Protein AF-A0A2S4N7C7-F1 (afdb_monomer)

pLDDT: mean 84.97, std 13.77, range [44.22, 97.88]

Radius of gyration: 24.91 Å; Cα contacts (8 Å, |Δi|>4): 56; chains: 1; bounding box: 76×24×66 Å

InterPro domains:
  IPR012899 LTXXQ motif family protein [PF07813] (43-135)

Sequence (150 aa):
MEANKFYKIVLIVLVVINATTLYYVFLGSNNQDPKHKLADYFEHELMLNNHQKEQLENLIYIHRTEQEQLRIENRKAHDDYFSLLKANQTDSILIANKLNKILEIKRKEELSTFNHFKQIRAICNASQKQKFDTIILEATKMLAPKPPRR

Organism: NCBI:txid1121886

Solvent-accessible surface area (backbone atoms only — not comparable to full-atom values): 8593 Å² total; per-residue (Å²): 128,63,66,69,59,55,53,51,51,54,51,52,52,54,49,50,53,53,49,51,51,50,48,50,54,65,68,61,59,72,67,70,50,73,71,48,62,59,52,52,49,49,40,67,74,51,64,57,51,74,69,48,45,57,52,49,54,52,51,51,52,53,49,51,54,53,50,52,54,49,51,55,51,42,52,51,35,49,54,58,44,60,50,47,76,77,44,99,74,71,57,70,67,59,52,51,53,37,51,49,53,41,52,53,48,52,52,48,54,54,50,50,54,54,49,48,52,53,52,58,52,65,70,42,53,79,71,37,39,60,54,44,72,70,44,47,75,59,54,55,60,71,70,49,81,74,77,79,85,125

Nearest PDB structures (foldseek):
  2y3b-assembly1_A-2  TM=7.303E-01  e=3.028E-02  Cupriavidus metallidurans CH34
  3zg1-assembly1_D  TM=7.631E-01  e=3.555E-02  Cupriavidus metallidurans CH34
  2y3d-assembly1_A  TM=7.798E-01  e=3.751E-02  Cupriavidus metallidurans CH34
  2y39-assembly1_A  TM=7.643E-01  e=4.901E-02  Cupriavidus metallidurans CH34
  4wwf-assembly1_A-3  TM=7.443E-01  e=6.758E-02  Cupriavidus metallidurans CH34

Foldseek 3Di:
DPVVVVVVVVVVVVVVVVVVVVVCVVVVPPCPPLLCPLLVVLCVQLVDDPVLSVQLSVLSVVLVVVVVVLVVQLVVLVVVLCVQVVDPDHDPVNNVVSVVSNVVSVVVNVVSVVVSLVSNLVSHDPVSNVSSVVCVVVSVVSPPPDDPDD

Secondary structure (DSSP, 8-state):
--HHHHHHHHHHHHHHHHHHHHHHHHHS-----HHHHHHHHHHHHHT--HHHHHHHHHHHHHHHHHHHHHHHHHHHHHHHHHHGGGSSS--HHHHHHHHHHHHHHHHHHHHHHHHHHHHHHHHS-HHHHHHHHHHHHHHHHHHSPPPP--

Mean predicted aligned error: 11.68 Å

Structure (mmCIF, N/CA/C/O backbone):
data_AF-A0A2S4N7C7-F1
#
_entry.id   AF-A0A2S4N7C7-F1
#
loop_
_atom_site.group_PDB
_atom_site.id
_atom_site.type_symbol
_atom_site.label_atom_id
_atom_site.label_alt_id
_atom_site.label_comp_id
_atom_site.label_asym_id
_atom_site.label_entity_id
_atom_site.label_seq_id
_atom_site.pdbx_PDB_ins_code
_atom_site.Cartn_x
_atom_site.Cartn_y
_atom_site.Cartn_z
_atom_site.occupancy
_atom_site.B_iso_or_equiv
_atom_site.auth_seq_id
_atom_site.auth_comp_id
_atom_site.auth_asym_id
_atom_site.auth_atom_id
_atom_site.pdbx_PDB_model_num
ATOM 1 N N . MET A 1 1 ? -53.140 -2.638 -40.242 1.00 55.09 1 MET A N 1
ATOM 2 C CA . MET A 1 1 ? -52.754 -1.574 -39.288 1.00 55.09 1 MET A CA 1
ATOM 3 C C . MET A 1 1 ? -51.847 -0.617 -40.025 1.00 55.09 1 MET A C 1
ATOM 5 O O . MET A 1 1 ? -50.912 -1.083 -40.657 1.00 55.09 1 MET A O 1
ATOM 9 N N . GLU A 1 2 ? -52.150 0.678 -40.021 1.00 64.81 2 GLU A N 1
ATOM 10 C CA . GLU A 1 2 ? -51.360 1.652 -40.780 1.00 64.81 2 GLU A CA 1
ATOM 11 C C . GLU A 1 2 ? -49.911 1.673 -40.294 1.00 64.81 2 GLU A C 1
ATOM 13 O O . GLU A 1 2 ? -49.676 1.713 -39.084 1.00 64.81 2 GLU A O 1
ATOM 18 N N . ALA A 1 3 ? -48.953 1.629 -41.223 1.00 67.31 3 ALA A N 1
ATOM 19 C CA . ALA A 1 3 ? -47.522 1.526 -40.931 1.00 67.31 3 ALA A CA 1
ATOM 20 C C . ALA A 1 3 ? -47.056 2.574 -39.901 1.00 67.31 3 ALA A C 1
ATOM 22 O O . ALA A 1 3 ? -46.266 2.272 -39.010 1.00 67.31 3 ALA A O 1
ATOM 23 N N . ASN A 1 4 ? -47.654 3.768 -39.923 1.00 74.81 4 ASN A N 1
ATOM 24 C CA . ASN A 1 4 ? -47.396 4.844 -38.964 1.00 74.81 4 ASN A CA 1
ATOM 25 C C . ASN A 1 4 ? -47.730 4.470 -37.510 1.00 74.81 4 ASN A C 1
ATOM 27 O O . ASN A 1 4 ? -47.027 4.881 -36.589 1.00 74.81 4 ASN A O 1
ATOM 31 N N . LYS A 1 5 ? -48.773 3.661 -37.279 1.00 77.56 5 LYS A N 1
ATOM 32 C CA . LYS A 1 5 ? -49.115 3.158 -35.938 1.00 77.56 5 LYS A CA 1
ATOM 33 C C . LYS A 1 5 ? -48.110 2.103 -35.475 1.00 77.56 5 LYS A C 1
ATOM 35 O O . LYS A 1 5 ? -47.745 2.104 -34.306 1.00 77.56 5 LYS A O 1
ATOM 40 N N . PHE A 1 6 ? -47.618 1.261 -36.385 1.00 83.00 6 PHE A N 1
ATOM 41 C CA . PHE A 1 6 ? -46.598 0.256 -36.079 1.00 83.00 6 PHE A CA 1
ATOM 42 C C . PHE A 1 6 ? -45.254 0.902 -35.713 1.00 83.00 6 PHE A C 1
ATOM 44 O O . PHE A 1 6 ? -44.721 0.627 -34.640 1.00 83.00 6 PHE A O 1
ATOM 51 N N . TYR A 1 7 ? -44.752 1.838 -36.528 1.00 86.81 7 TYR A N 1
ATOM 52 C CA . TYR A 1 7 ? -43.499 2.546 -36.234 1.00 86.81 7 TYR A CA 1
ATOM 53 C C . TYR A 1 7 ? -43.573 3.358 -34.940 1.00 86.81 7 TYR A C 1
ATOM 55 O O . TYR A 1 7 ? -42.613 3.377 -34.174 1.00 86.81 7 TYR A O 1
ATOM 63 N N . LYS A 1 8 ? -44.728 3.969 -34.642 1.00 88.06 8 LYS A N 1
ATOM 64 C CA . LYS A 1 8 ? -44.938 4.685 -33.378 1.00 88.06 8 LYS A CA 1
ATOM 65 C C . LYS A 1 8 ? -44.845 3.751 -32.167 1.00 88.06 8 LYS A C 1
ATOM 67 O O . LYS A 1 8 ? -44.224 4.120 -31.176 1.00 88.06 8 LYS A O 1
ATOM 72 N N . ILE A 1 9 ? -45.419 2.547 -32.249 1.00 90.31 9 ILE A N 1
ATOM 73 C CA . ILE A 1 9 ? -45.338 1.539 -31.178 1.00 90.31 9 ILE A CA 1
ATOM 74 C C . ILE A 1 9 ? -43.892 1.074 -30.988 1.00 90.31 9 ILE A C 1
ATOM 76 O O . ILE A 1 9 ? -43.399 1.075 -29.863 1.00 90.31 9 ILE A O 1
ATOM 80 N N . VAL A 1 10 ? -43.194 0.743 -32.077 1.00 90.69 10 VAL A N 1
ATOM 81 C CA . VAL A 1 10 ? -41.786 0.315 -32.030 1.00 90.69 10 VAL A CA 1
ATOM 82 C C . VAL A 1 10 ? -40.896 1.402 -31.421 1.00 90.69 10 VAL A C 1
ATOM 84 O O . VAL A 1 10 ? -40.058 1.103 -30.574 1.00 90.69 10 VAL A O 1
ATOM 87 N N . LEU A 1 11 ? -41.114 2.669 -31.786 1.00 90.94 11 LEU A N 1
ATOM 88 C CA . LEU A 1 11 ? -40.357 3.802 -31.254 1.00 90.94 11 LEU A CA 1
ATOM 89 C C . LEU A 1 11 ? -40.589 3.987 -29.748 1.00 90.94 11 LEU A C 1
ATOM 91 O O . LEU A 1 11 ? -39.629 4.171 -29.004 1.00 90.94 11 LEU A O 1
ATOM 95 N N . ILE A 1 12 ? -41.837 3.877 -29.280 1.00 93.06 12 ILE A N 1
ATOM 96 C CA . ILE A 1 12 ? -42.160 3.960 -27.846 1.00 93.06 12 ILE A CA 1
ATOM 97 C C . ILE A 1 12 ? -41.494 2.816 -27.073 1.00 93.06 12 ILE A C 1
ATOM 99 O O . ILE A 1 12 ? -40.873 3.062 -26.041 1.00 93.06 12 ILE A O 1
ATOM 103 N N . VAL A 1 13 ? -41.565 1.582 -27.581 1.00 93.75 13 VAL A N 1
ATOM 104 C CA . VAL A 1 13 ? -40.929 0.417 -26.943 1.00 93.75 13 VAL A CA 1
ATOM 105 C C . VAL A 1 13 ? -39.413 0.598 -26.855 1.00 93.75 13 VAL A C 1
ATOM 107 O O . VAL A 1 13 ? -38.828 0.355 -25.801 1.00 93.75 13 VAL A O 1
ATOM 110 N N . LEU A 1 14 ? -38.778 1.090 -27.921 1.00 91.50 14 LEU A N 1
ATOM 111 C CA . LEU A 1 14 ? -37.339 1.345 -27.943 1.00 91.50 14 LEU A CA 1
ATOM 112 C C . LEU A 1 14 ? -36.927 2.404 -26.908 1.00 91.50 14 LEU A C 1
ATOM 114 O O . LEU A 1 14 ? -35.918 2.238 -26.223 1.00 91.50 14 LEU A O 1
ATOM 118 N N . VAL A 1 15 ? -37.713 3.474 -26.759 1.00 94.12 15 VAL A N 1
ATOM 119 C CA . VAL A 1 15 ? -37.467 4.513 -25.747 1.00 94.12 15 VAL A CA 1
ATOM 120 C C . VAL A 1 15 ? -37.625 3.950 -24.337 1.00 94.12 15 VAL A C 1
ATOM 122 O O . VAL A 1 15 ? -36.769 4.200 -23.494 1.00 94.12 15 VAL A O 1
ATOM 125 N N . VAL A 1 16 ? -38.664 3.153 -24.077 1.00 94.75 16 VAL A N 1
ATOM 126 C CA . VAL A 1 16 ? -38.895 2.547 -22.755 1.00 94.75 16 VAL A CA 1
ATOM 127 C C . VAL A 1 16 ? -37.764 1.588 -22.382 1.00 94.75 16 VAL A C 1
ATOM 129 O O . VAL A 1 16 ? -37.245 1.667 -21.271 1.00 94.75 16 VAL A O 1
ATOM 132 N N . ILE A 1 17 ? -37.318 0.732 -23.306 1.00 92.94 17 ILE A N 1
ATOM 133 C CA . ILE A 1 17 ? -36.196 -0.184 -23.053 1.00 92.94 17 ILE A CA 1
ATOM 134 C C . ILE A 1 17 ? -34.928 0.608 -22.716 1.00 92.94 17 ILE A C 1
A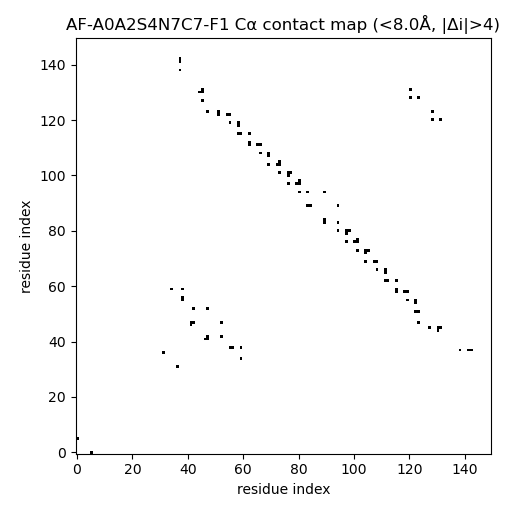TOM 136 O O . ILE A 1 17 ? -34.306 0.340 -21.694 1.00 92.94 17 ILE A O 1
ATOM 140 N N . ASN A 1 18 ? -34.581 1.633 -23.497 1.00 89.38 18 ASN A N 1
ATOM 141 C CA . ASN A 1 18 ? -33.395 2.447 -23.216 1.00 89.38 18 ASN A CA 1
ATOM 142 C C . ASN A 1 18 ? -33.519 3.276 -21.924 1.00 89.38 18 ASN A C 1
ATOM 144 O O . ASN A 1 18 ? -32.544 3.449 -21.198 1.00 89.38 18 ASN A O 1
ATOM 148 N N . ALA A 1 19 ? -34.714 3.769 -21.595 1.00 91.06 19 ALA A N 1
ATOM 149 C CA . ALA A 1 19 ? -34.954 4.486 -20.346 1.00 91.06 19 ALA A CA 1
ATOM 150 C C . ALA A 1 19 ? -34.836 3.557 -19.131 1.00 91.06 19 ALA A C 1
ATOM 152 O O . ALA A 1 19 ? -34.239 3.936 -18.127 1.00 91.06 19 ALA A O 1
ATOM 153 N N . THR A 1 20 ? -35.355 2.330 -19.223 1.00 86.06 20 THR A N 1
ATOM 154 C CA . THR A 1 20 ? -35.233 1.332 -18.149 1.00 86.06 20 THR A CA 1
ATOM 155 C C . THR A 1 20 ? -33.797 0.848 -17.978 1.00 86.06 20 THR A C 1
ATOM 157 O O . THR A 1 20 ? -33.346 0.730 -16.842 1.00 86.06 20 THR A O 1
ATOM 160 N N . THR A 1 21 ? -33.035 0.636 -19.056 1.00 80.31 21 THR A N 1
ATOM 161 C CA . THR A 1 21 ? -31.612 0.280 -18.944 1.00 80.31 21 THR A CA 1
ATOM 162 C C . THR A 1 21 ? -30.800 1.415 -18.332 1.00 80.31 21 THR A C 1
ATOM 164 O O . THR A 1 21 ? -30.020 1.161 -17.419 1.00 80.31 21 THR A O 1
ATOM 167 N N . LEU A 1 22 ? -31.022 2.667 -18.746 1.00 81.69 22 LEU A N 1
ATOM 168 C CA . LEU A 1 22 ? -30.394 3.831 -18.115 1.00 81.69 22 LEU A CA 1
ATOM 169 C C . LEU A 1 22 ? -30.794 3.959 -16.644 1.00 81.69 22 LEU A C 1
ATOM 171 O O . LEU A 1 22 ? -29.926 4.166 -15.803 1.00 81.69 22 LEU A O 1
ATOM 175 N N . TYR A 1 23 ? -32.072 3.767 -16.315 1.00 85.12 23 TYR A N 1
ATOM 176 C CA . TYR A 1 23 ? -32.554 3.769 -14.936 1.00 85.12 23 TYR A CA 1
ATOM 177 C C . TYR A 1 23 ? -31.853 2.694 -14.096 1.00 85.12 23 TYR A C 1
ATOM 179 O O . TYR A 1 23 ? -31.325 3.010 -13.037 1.00 85.12 23 TYR A O 1
ATOM 187 N N . TYR A 1 24 ? -31.751 1.454 -14.584 1.00 79.62 24 TYR A N 1
ATOM 188 C CA . TYR A 1 24 ? -31.040 0.379 -13.885 1.00 79.62 24 TYR A CA 1
ATOM 189 C C . TYR A 1 24 ? -29.529 0.620 -13.777 1.00 79.62 24 TYR A C 1
ATOM 191 O O . TYR A 1 24 ? -28.940 0.261 -12.762 1.00 79.62 24 TYR A O 1
ATOM 199 N N . VAL A 1 25 ? -28.890 1.243 -14.771 1.00 73.44 25 VAL A N 1
ATOM 200 C CA . VAL A 1 25 ? -27.460 1.597 -14.713 1.00 73.44 25 VAL A CA 1
ATOM 201 C C . VAL A 1 25 ? -27.207 2.737 -13.719 1.00 73.44 25 VAL A C 1
ATOM 203 O O . VAL A 1 25 ? -26.244 2.668 -12.957 1.00 73.44 25 VAL A O 1
ATOM 206 N N . PHE A 1 26 ? -28.079 3.749 -13.671 1.00 71.69 26 PHE A N 1
ATOM 207 C CA . PHE A 1 26 ? -27.962 4.872 -12.735 1.00 71.69 26 PHE A CA 1
ATOM 208 C C . PHE A 1 26 ? -28.356 4.500 -11.297 1.00 71.69 26 PHE A C 1
ATOM 210 O O . PHE A 1 26 ? -27.703 4.948 -10.361 1.00 71.69 26 PHE A O 1
ATOM 217 N N . LEU A 1 27 ? -29.373 3.655 -11.092 1.00 69.38 27 LEU A N 1
ATOM 218 C CA . LEU A 1 27 ? -29.773 3.181 -9.757 1.00 69.38 27 LEU A CA 1
ATOM 219 C C . LEU A 1 27 ? -28.880 2.032 -9.257 1.00 69.38 27 LEU A C 1
ATOM 221 O O . LEU A 1 27 ? -28.646 1.886 -8.060 1.00 69.38 27 LEU A O 1
ATOM 225 N N . GLY A 1 28 ? -28.359 1.220 -10.180 1.00 45.91 28 GLY A N 1
ATOM 226 C CA . GLY A 1 28 ? -27.414 0.134 -9.923 1.00 45.91 28 GLY A CA 1
ATOM 227 C C . GLY A 1 28 ? -25.983 0.606 -9.680 1.00 45.91 28 GLY A C 1
ATOM 228 O O . GLY A 1 28 ? -25.144 -0.203 -9.281 1.00 45.91 28 GLY A O 1
ATOM 229 N N . SER A 1 29 ? -25.692 1.906 -9.824 1.00 46.12 29 SER A N 1
ATOM 230 C CA . SER A 1 29 ? -24.436 2.493 -9.355 1.00 46.12 29 SER A CA 1
ATOM 231 C C . SER A 1 29 ? -24.434 2.673 -7.832 1.00 46.12 29 SER A C 1
ATOM 233 O O . SER A 1 29 ? -23.955 3.679 -7.313 1.00 46.12 29 SER A O 1
ATOM 235 N N . ASN A 1 30 ? -24.844 1.647 -7.082 1.00 45.53 30 ASN A N 1
ATOM 236 C CA . ASN A 1 30 ? -24.267 1.419 -5.763 1.00 45.53 30 ASN A CA 1
ATOM 237 C C . ASN A 1 30 ? -22.841 0.879 -5.967 1.00 45.53 30 ASN A C 1
ATOM 239 O O . ASN A 1 30 ? -22.480 -0.226 -5.555 1.00 45.53 30 ASN A O 1
ATOM 243 N N . ASN A 1 31 ? -22.022 1.670 -6.666 1.00 44.22 31 ASN A N 1
ATOM 244 C CA . ASN A 1 31 ? -20.583 1.611 -6.566 1.00 44.22 31 ASN A CA 1
ATOM 245 C C . ASN A 1 31 ? -20.291 2.055 -5.138 1.00 44.22 31 ASN A C 1
ATOM 247 O O . ASN A 1 31 ? -19.948 3.210 -4.903 1.00 44.22 31 ASN A O 1
ATOM 251 N N . GLN A 1 32 ? -20.471 1.149 -4.175 1.00 44.69 32 GLN A N 1
ATOM 252 C CA . GLN A 1 32 ? -19.761 1.250 -2.916 1.00 44.69 32 GLN A CA 1
ATOM 253 C C . GLN A 1 32 ? -18.292 1.296 -3.315 1.00 44.69 32 GLN A C 1
ATOM 255 O O . GLN A 1 32 ? -17.685 0.269 -3.644 1.00 44.69 32 GLN A O 1
ATOM 260 N N . ASP A 1 33 ? -17.779 2.522 -3.409 1.00 53.53 33 ASP A N 1
ATOM 261 C CA . ASP A 1 33 ? -16.378 2.841 -3.594 1.00 53.53 33 ASP A CA 1
ATOM 262 C C . ASP A 1 33 ? -15.634 1.894 -2.637 1.00 53.53 33 ASP A C 1
ATOM 264 O O . ASP A 1 33 ? -16.059 1.755 -1.485 1.00 53.53 33 ASP A O 1
ATOM 268 N N . PRO A 1 34 ? -14.578 1.182 -3.063 1.00 53.16 34 PRO A N 1
ATOM 269 C CA . PRO A 1 34 ? -13.815 0.316 -2.164 1.00 53.16 34 PRO A CA 1
ATOM 270 C C . PRO A 1 34 ? -13.428 1.005 -0.840 1.00 53.16 34 PRO A C 1
ATOM 272 O O . PRO A 1 34 ? -13.217 0.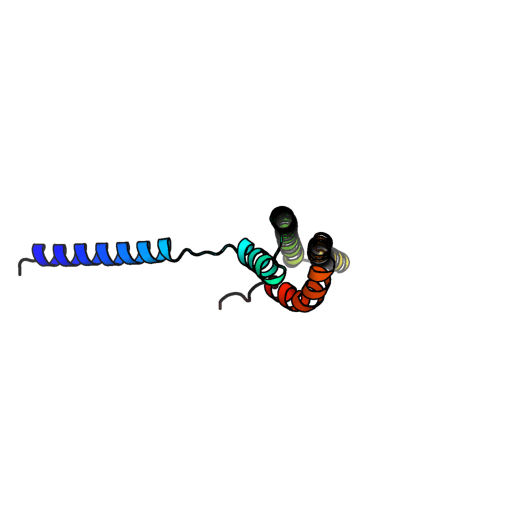311 0.150 1.00 53.16 34 PRO A O 1
ATOM 275 N N . LYS A 1 35 ? -13.409 2.356 -0.825 1.00 52.41 35 LYS A N 1
ATOM 276 C CA . LYS A 1 35 ? -13.353 3.228 0.363 1.00 52.41 35 LYS A CA 1
ATOM 277 C C . LYS A 1 35 ? -14.283 2.776 1.492 1.00 52.41 35 LYS A C 1
ATOM 279 O O . LYS A 1 35 ? -13.832 2.702 2.626 1.00 52.41 35 LYS A O 1
ATOM 284 N N . HIS A 1 36 ? -15.540 2.455 1.181 1.00 61.22 36 HIS A N 1
ATOM 285 C CA . HIS A 1 36 ? -16.534 2.135 2.201 1.00 61.22 36 HIS A CA 1
ATOM 286 C C . HIS A 1 36 ? -16.321 0.744 2.786 1.00 61.22 36 HIS A C 1
ATOM 288 O O . HIS A 1 36 ? -16.434 0.568 3.981 1.00 61.22 36 HIS A O 1
ATOM 294 N N . LYS A 1 37 ? -15.885 -0.249 2.007 1.00 72.06 37 LYS A N 1
ATOM 295 C CA . LYS A 1 37 ? -15.868 -1.635 2.508 1.00 72.06 37 LYS A CA 1
ATOM 296 C C . LYS A 1 37 ? -14.919 -1.868 3.677 1.00 72.06 37 LYS A C 1
ATOM 298 O O . LYS A 1 37 ? -15.269 -2.612 4.584 1.00 72.06 37 LYS A O 1
ATOM 303 N N . LEU A 1 38 ? -13.732 -1.261 3.648 1.00 74.62 38 LEU A N 1
ATOM 304 C CA . LEU A 1 38 ? -12.768 -1.411 4.739 1.00 74.62 38 LEU A CA 1
ATOM 305 C C . LEU A 1 38 ? -13.145 -0.539 5.943 1.00 74.62 38 LEU A C 1
ATOM 307 O O . LEU A 1 38 ? -13.058 -1.009 7.075 1.00 74.62 38 LEU A O 1
ATOM 311 N N . ALA A 1 39 ? -13.584 0.701 5.694 1.00 76.81 39 ALA A N 1
ATOM 312 C CA . ALA A 1 39 ? -14.066 1.600 6.738 1.00 76.81 39 ALA A CA 1
ATOM 313 C C . ALA A 1 39 ? -15.274 0.991 7.462 1.00 76.81 39 ALA A C 1
ATOM 315 O O . ALA A 1 39 ? -15.212 0.773 8.666 1.00 76.81 39 ALA A O 1
ATOM 316 N N . ASP A 1 40 ? -16.303 0.595 6.714 1.00 81.44 40 ASP A N 1
ATOM 31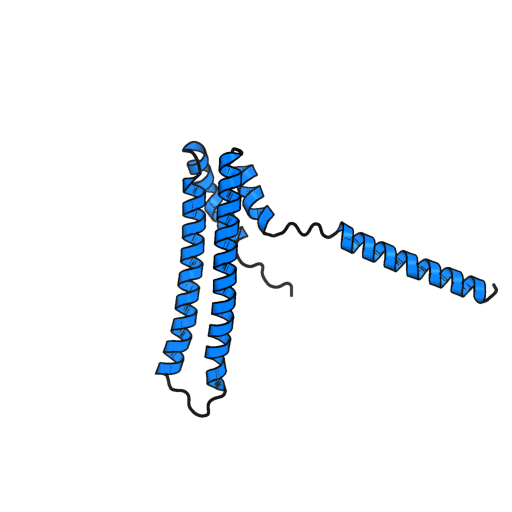7 C CA . ASP A 1 40 ? -17.531 -0.019 7.222 1.00 81.44 40 ASP A CA 1
ATOM 318 C C . ASP A 1 40 ? -17.233 -1.315 7.988 1.00 81.44 40 ASP A C 1
ATOM 320 O O . ASP A 1 40 ? -17.829 -1.559 9.035 1.00 81.44 40 ASP A O 1
ATOM 324 N N . TYR A 1 41 ? -16.285 -2.135 7.510 1.00 85.31 41 TYR A N 1
ATOM 325 C CA . TYR A 1 41 ? -15.869 -3.355 8.208 1.00 85.31 41 TYR A CA 1
ATOM 326 C C . TYR A 1 41 ? -15.269 -3.042 9.581 1.00 85.31 41 TYR A C 1
ATOM 328 O O . TYR A 1 41 ? -15.697 -3.611 10.584 1.00 85.31 41 TYR A O 1
ATOM 336 N N . PHE A 1 42 ? -14.315 -2.109 9.656 1.00 83.94 42 PHE A N 1
ATOM 337 C CA . PHE A 1 42 ? -13.710 -1.732 10.934 1.00 83.94 42 PHE A CA 1
ATOM 338 C C . PHE A 1 42 ? -14.677 -0.983 11.849 1.00 83.94 42 PHE A C 1
ATOM 340 O O . PHE A 1 42 ? -14.655 -1.207 13.057 1.00 83.94 42 PHE A O 1
ATOM 347 N N . GLU A 1 43 ? -15.538 -0.128 11.305 1.00 83.31 43 GLU A N 1
ATOM 348 C CA . GLU A 1 43 ? -16.568 0.556 12.080 1.00 83.31 43 GLU A CA 1
ATOM 349 C C . GLU A 1 43 ? -17.551 -0.424 12.713 1.00 83.31 43 GLU A C 1
ATOM 351 O O . GLU A 1 43 ? -17.841 -0.308 13.906 1.00 83.31 43 GLU A O 1
ATOM 356 N N . HIS A 1 44 ? -18.031 -1.396 11.935 1.00 84.19 44 HIS A N 1
ATOM 357 C CA . HIS A 1 44 ? -18.966 -2.411 12.402 1.00 84.19 44 HIS A CA 1
ATOM 358 C C . HIS A 1 44 ? -18.312 -3.353 13.416 1.00 84.19 44 HIS A C 1
ATOM 360 O O . HIS A 1 44 ? -18.875 -3.615 14.480 1.00 84.19 44 HIS A O 1
ATOM 366 N N . GLU A 1 45 ? -17.101 -3.835 13.129 1.00 85.69 45 GLU A N 1
ATOM 367 C CA . GLU A 1 45 ? -16.431 -4.786 14.009 1.00 85.69 45 GLU A CA 1
ATOM 368 C C . GLU A 1 45 ? -15.919 -4.140 15.297 1.00 85.69 45 GLU A C 1
ATOM 370 O O . GLU A 1 45 ? -16.068 -4.720 16.371 1.00 85.69 45 GLU A O 1
ATOM 375 N N . LEU A 1 46 ? -15.335 -2.945 15.238 1.00 86.31 46 LEU A N 1
ATOM 376 C CA . LEU A 1 46 ? -14.677 -2.329 16.396 1.00 86.31 46 LEU A CA 1
ATOM 377 C C . LEU A 1 46 ? -15.564 -1.331 17.145 1.00 86.31 46 LEU A C 1
ATOM 379 O O . LEU A 1 46 ? -15.123 -0.798 18.167 1.00 86.31 46 LEU A O 1
ATOM 383 N N . MET A 1 47 ? -16.787 -1.080 16.658 1.00 87.69 47 MET A N 1
ATOM 384 C CA . MET A 1 47 ? -17.720 -0.090 17.210 1.00 87.69 47 MET A CA 1
ATOM 385 C C . MET A 1 47 ? -17.009 1.238 17.502 1.00 87.69 47 MET A C 1
ATOM 387 O O . MET A 1 47 ? -16.980 1.729 18.633 1.00 87.69 47 MET A O 1
ATOM 391 N N . LEU A 1 48 ? -16.342 1.771 16.475 1.00 86.81 48 LEU A N 1
ATOM 392 C CA . LEU A 1 48 ? -15.536 2.983 16.594 1.00 86.81 48 LEU A CA 1
ATOM 393 C C . LEU A 1 48 ? -16.410 4.182 16.976 1.00 86.81 48 LEU A C 1
ATOM 395 O O . LEU A 1 48 ? -17.508 4.366 16.447 1.00 86.81 48 LEU A O 1
ATOM 399 N N . ASN A 1 49 ? -15.903 5.022 17.878 1.00 88.75 49 ASN A N 1
ATOM 400 C CA . ASN A 1 49 ? -16.553 6.290 18.201 1.00 88.75 49 ASN A CA 1
ATOM 401 C C . ASN A 1 49 ? -16.326 7.331 17.088 1.00 88.75 49 ASN A C 1
ATOM 403 O O . ASN A 1 49 ? -15.445 7.166 16.248 1.00 88.75 49 ASN A O 1
ATOM 407 N N . ASN A 1 50 ? -17.078 8.434 17.107 1.00 87.25 50 ASN A N 1
ATOM 408 C CA . ASN A 1 50 ? -17.030 9.445 16.041 1.00 87.25 50 ASN A CA 1
ATOM 409 C C . ASN A 1 50 ? -15.621 10.008 15.786 1.00 87.25 50 ASN A C 1
ATOM 411 O O . ASN A 1 50 ? -15.236 10.179 14.635 1.00 87.25 50 ASN A O 1
ATOM 415 N N . HIS A 1 51 ? -14.827 10.228 16.838 1.00 88.19 51 HIS A N 1
ATOM 416 C CA . HIS A 1 51 ? -13.449 10.702 16.693 1.00 88.19 51 HIS A CA 1
ATOM 417 C C . HIS A 1 51 ? -12.553 9.648 16.022 1.00 88.19 51 HIS A C 1
ATOM 419 O O . HIS A 1 51 ? -11.753 9.961 15.148 1.00 88.19 51 HIS A O 1
ATOM 425 N N . GLN A 1 52 ? -12.697 8.374 16.396 1.00 87.19 52 GLN A N 1
ATOM 426 C CA . GLN A 1 52 ? -11.957 7.271 15.777 1.00 87.19 52 GLN A CA 1
ATOM 427 C C . GLN A 1 52 ? -12.347 7.059 14.309 1.00 87.19 52 GLN A C 1
ATOM 429 O O . GLN A 1 52 ? -11.487 6.695 13.510 1.00 87.19 52 GLN A O 1
ATOM 434 N N . LYS A 1 53 ? -13.613 7.296 13.949 1.00 88.75 53 LYS A N 1
ATOM 435 C CA . LYS A 1 53 ? -14.092 7.213 12.562 1.00 88.75 53 LYS A CA 1
ATOM 436 C C . LYS A 1 53 ? -13.436 8.264 11.674 1.00 88.75 53 LYS A C 1
ATOM 438 O O . LYS A 1 53 ? -12.855 7.912 10.656 1.00 88.75 53 LYS A O 1
ATOM 443 N N . GLU A 1 54 ? -13.418 9.522 12.112 1.00 89.38 54 GLU A N 1
ATOM 444 C CA . GLU A 1 54 ? -12.743 10.604 11.383 1.00 89.38 54 GLU A CA 1
ATOM 445 C C . GLU A 1 54 ? -11.242 10.312 11.199 1.00 89.38 54 GLU A C 1
ATOM 447 O O . GLU A 1 54 ? -10.679 10.473 10.113 1.00 89.38 54 GLU A O 1
ATOM 452 N N . GLN A 1 55 ? -10.587 9.789 12.244 1.00 90.81 55 GLN A N 1
ATOM 4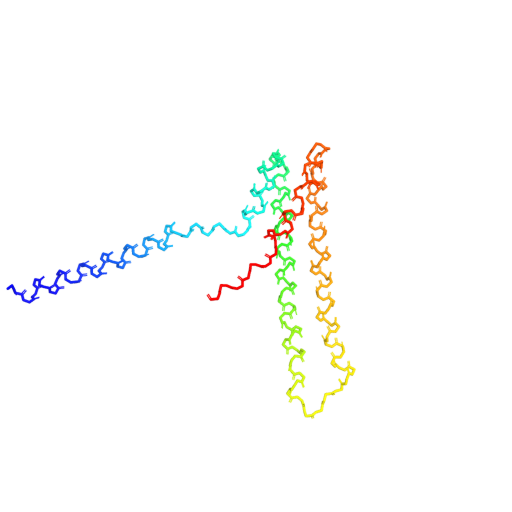53 C CA . GLN A 1 55 ? -9.195 9.350 12.145 1.00 90.81 55 GLN A CA 1
ATOM 454 C C . GLN A 1 55 ? -9.022 8.203 11.139 1.00 90.81 55 GLN A C 1
ATOM 456 O O . GLN A 1 55 ? -8.080 8.230 10.347 1.00 90.81 55 GLN A O 1
ATOM 461 N N . LEU A 1 56 ? -9.911 7.207 11.151 1.00 90.56 56 LEU A N 1
ATOM 462 C CA . LEU A 1 56 ? -9.876 6.078 10.224 1.00 90.56 56 LEU A CA 1
ATOM 463 C C . LEU A 1 56 ? -10.043 6.535 8.769 1.00 90.56 56 LEU A C 1
ATOM 465 O O . LEU A 1 56 ? -9.261 6.117 7.915 1.00 90.56 56 LEU A O 1
ATOM 469 N N . GLU A 1 57 ? -11.005 7.412 8.486 1.00 89.12 57 GLU A N 1
ATOM 470 C CA . GLU A 1 57 ? -11.227 7.960 7.145 1.00 89.12 57 GLU A CA 1
ATOM 471 C C . GLU A 1 57 ? -9.981 8.675 6.612 1.00 89.12 57 GLU A C 1
ATOM 473 O O . GLU A 1 57 ? -9.555 8.426 5.479 1.00 89.12 57 GLU A O 1
ATOM 478 N N . ASN A 1 58 ? -9.336 9.496 7.446 1.00 90.88 58 ASN A N 1
ATOM 479 C CA . ASN A 1 58 ? -8.093 10.167 7.077 1.00 90.88 58 ASN A CA 1
ATOM 480 C C . ASN A 1 58 ? -6.953 9.167 6.805 1.00 90.88 58 ASN A C 1
ATOM 482 O O . ASN A 1 58 ? -6.244 9.281 5.804 1.00 90.88 58 ASN A O 1
ATOM 486 N N . LEU A 1 59 ? -6.797 8.137 7.647 1.00 92.06 59 LEU A N 1
ATOM 487 C CA . LEU A 1 59 ? -5.792 7.086 7.442 1.00 92.06 59 LEU A CA 1
ATOM 488 C C . LEU A 1 59 ? -6.019 6.309 6.136 1.00 92.06 59 LEU A C 1
ATOM 490 O O . LEU A 1 59 ? -5.056 5.988 5.434 1.00 92.06 59 LEU A O 1
ATOM 494 N N . ILE A 1 60 ? -7.278 6.019 5.791 1.00 89.56 60 ILE A N 1
ATOM 495 C CA . ILE A 1 60 ? -7.655 5.361 4.531 1.00 89.56 60 ILE A CA 1
ATOM 496 C C . ILE A 1 60 ? -7.348 6.268 3.338 1.00 89.56 60 ILE A C 1
ATOM 498 O O . ILE A 1 60 ? -6.794 5.804 2.338 1.00 89.56 60 ILE A O 1
ATOM 502 N N . TYR A 1 61 ? -7.670 7.559 3.435 1.00 89.38 61 TYR A N 1
ATOM 503 C CA . TYR A 1 61 ? -7.384 8.534 2.385 1.00 89.38 61 TYR A CA 1
ATOM 504 C C . TYR A 1 61 ? -5.878 8.658 2.103 1.00 89.38 61 TYR A C 1
ATOM 506 O O . TYR A 1 61 ? -5.458 8.587 0.942 1.00 89.38 61 TYR A O 1
ATOM 514 N N . ILE A 1 62 ? -5.063 8.784 3.156 1.00 91.19 62 ILE A N 1
ATOM 515 C CA . ILE A 1 62 ? -3.601 8.880 3.047 1.00 91.19 62 ILE A CA 1
ATOM 516 C C . ILE A 1 62 ? -3.035 7.623 2.383 1.00 91.19 62 ILE A C 1
ATOM 518 O O . ILE A 1 62 ? -2.322 7.728 1.384 1.00 91.19 62 ILE A O 1
ATOM 522 N N . HIS A 1 63 ? -3.399 6.438 2.882 1.00 92.25 63 HIS A N 1
ATOM 523 C CA . HIS A 1 63 ? -2.906 5.178 2.328 1.00 92.25 63 HIS A CA 1
ATOM 524 C C . HIS A 1 63 ? -3.318 5.000 0.864 1.00 92.25 63 HIS A C 1
ATOM 526 O O . HIS A 1 63 ? -2.493 4.640 0.031 1.00 92.25 63 HIS A O 1
ATOM 532 N N . ARG A 1 64 ? -4.566 5.323 0.505 1.00 88.00 64 ARG A N 1
ATOM 533 C CA . ARG A 1 64 ? -5.022 5.265 -0.890 1.00 88.00 64 ARG A CA 1
ATOM 534 C C . ARG A 1 64 ? -4.204 6.181 -1.800 1.00 88.00 64 ARG A C 1
ATOM 536 O O . ARG A 1 64 ? -3.858 5.771 -2.904 1.00 88.00 64 ARG A O 1
ATOM 543 N N . THR A 1 65 ? -3.924 7.402 -1.354 1.00 91.75 65 THR A N 1
ATOM 544 C CA . THR A 1 65 ? -3.145 8.376 -2.131 1.00 91.75 65 THR A CA 1
ATOM 545 C C . THR A 1 65 ? -1.715 7.879 -2.347 1.00 91.75 65 THR A C 1
ATOM 547 O O . THR A 1 65 ? -1.211 7.919 -3.468 1.00 91.75 65 THR A O 1
ATOM 550 N N . GLU A 1 66 ? -1.089 7.331 -1.303 1.00 92.88 66 GLU A N 1
ATOM 551 C CA . GLU A 1 66 ? 0.241 6.722 -1.389 1.00 92.88 66 GLU A CA 1
ATOM 552 C C . GLU A 1 66 ? 0.256 5.516 -2.343 1.00 92.88 66 GLU A C 1
ATOM 554 O O . GLU A 1 66 ? 1.120 5.419 -3.213 1.00 92.88 66 GLU A O 1
ATOM 559 N N . GLN A 1 67 ? -0.731 4.623 -2.237 1.00 91.06 67 GLN A N 1
ATOM 560 C CA . GLN A 1 67 ? -0.844 3.446 -3.101 1.00 91.06 67 GLN A CA 1
ATOM 561 C C . GLN A 1 67 ? -1.074 3.817 -4.568 1.00 91.06 67 GLN A C 1
ATOM 563 O O . GLN A 1 67 ? -0.527 3.167 -5.456 1.00 91.06 67 GLN A O 1
ATOM 568 N N . GLU A 1 68 ? -1.849 4.864 -4.851 1.00 91.44 68 GLU A N 1
ATOM 569 C CA . GLU A 1 68 ? -2.047 5.325 -6.227 1.00 91.44 68 GLU A CA 1
ATOM 570 C C . GLU A 1 68 ? -0.748 5.865 -6.835 1.00 91.44 68 GLU A C 1
ATOM 572 O O . GLU A 1 68 ? -0.392 5.505 -7.959 1.00 91.44 68 GLU A O 1
ATOM 577 N N . GLN A 1 69 ? 0.014 6.646 -6.068 1.00 94.62 69 GLN A N 1
ATOM 578 C CA . GLN A 1 69 ? 1.324 7.126 -6.496 1.00 94.62 69 GLN A CA 1
ATOM 579 C C . GLN A 1 69 ? 2.291 5.960 -6.769 1.00 94.62 69 GLN A C 1
ATOM 581 O O . GLN A 1 69 ? 2.944 5.927 -7.814 1.00 94.62 69 GLN A O 1
ATOM 586 N N . LEU A 1 70 ? 2.333 4.962 -5.878 1.00 95.06 70 LEU A N 1
ATOM 587 C CA . LEU A 1 70 ? 3.156 3.761 -6.056 1.00 95.06 70 LEU A CA 1
ATOM 588 C C . LEU A 1 70 ? 2.745 2.953 -7.293 1.00 95.06 70 LEU A C 1
ATOM 590 O O . LEU A 1 70 ? 3.61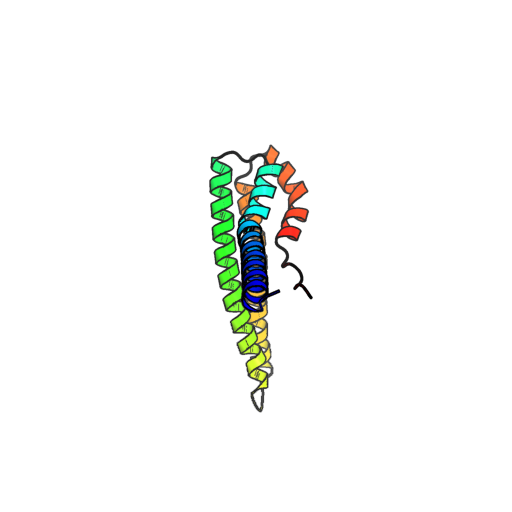9 2.480 -8.017 1.00 95.06 70 LEU A O 1
ATOM 594 N N . ARG A 1 71 ? 1.446 2.844 -7.603 1.00 93.12 71 ARG A N 1
ATOM 595 C CA . ARG A 1 71 ? 0.965 2.175 -8.827 1.00 93.12 71 ARG A CA 1
ATOM 596 C C . ARG A 1 71 ? 1.427 2.875 -10.097 1.00 93.12 71 ARG A C 1
ATOM 598 O O . ARG A 1 71 ? 1.839 2.201 -11.042 1.00 93.12 71 ARG A O 1
ATOM 605 N N . ILE A 1 72 ? 1.363 4.207 -10.131 1.00 95.75 72 ILE A N 1
ATOM 606 C CA . ILE A 1 72 ? 1.841 5.003 -11.270 1.00 95.75 72 ILE A CA 1
ATOM 607 C C . ILE A 1 72 ? 3.348 4.787 -11.457 1.00 95.75 72 ILE A C 1
ATOM 609 O O . ILE A 1 72 ? 3.803 4.520 -12.573 1.00 95.75 72 ILE A O 1
ATOM 613 N N . GLU A 1 73 ? 4.118 4.842 -10.367 1.00 96.38 73 GLU A N 1
ATOM 614 C CA . GLU A 1 73 ? 5.558 4.564 -10.383 1.00 96.38 73 GLU A CA 1
ATOM 615 C C . GLU A 1 73 ? 5.862 3.141 -10.858 1.00 96.38 73 GLU A C 1
ATOM 617 O O . GLU A 1 73 ? 6.755 2.951 -11.686 1.00 96.38 73 GLU A O 1
ATOM 622 N N . ASN A 1 74 ? 5.104 2.151 -10.382 1.00 95.75 74 ASN A N 1
ATOM 623 C CA . ASN A 1 74 ? 5.287 0.749 -10.739 1.00 95.75 74 ASN A CA 1
ATOM 624 C C . ASN A 1 74 ? 5.030 0.520 -12.231 1.00 95.75 74 ASN A C 1
ATOM 626 O O . ASN A 1 74 ? 5.847 -0.087 -12.921 1.00 95.75 74 ASN A O 1
ATOM 630 N N . ARG A 1 75 ? 3.934 1.079 -12.763 1.00 96.38 75 ARG A N 1
ATOM 631 C CA . ARG A 1 75 ? 3.621 1.007 -14.195 1.00 96.38 75 ARG A CA 1
ATOM 632 C C . ARG A 1 75 ? 4.759 1.577 -15.039 1.00 96.38 75 ARG A C 1
ATOM 634 O O . ARG A 1 75 ? 5.219 0.909 -15.958 1.00 96.38 75 ARG A O 1
ATOM 641 N N . LYS A 1 76 ? 5.259 2.764 -14.685 1.00 97.19 76 LYS A N 1
ATOM 642 C CA . LYS A 1 76 ? 6.389 3.384 -15.388 1.00 97.19 76 LYS A CA 1
ATOM 643 C C . LYS A 1 76 ? 7.662 2.538 -15.291 1.00 97.19 76 LYS A C 1
ATOM 645 O O . LYS A 1 76 ? 8.368 2.392 -16.281 1.00 97.19 76 LYS A O 1
ATOM 650 N N . ALA A 1 77 ? 7.955 1.964 -14.123 1.00 97.00 77 ALA A N 1
ATOM 651 C CA . ALA A 1 77 ? 9.116 1.094 -13.938 1.00 97.00 77 ALA A CA 1
ATOM 652 C C . ALA A 1 77 ? 9.026 -0.184 -14.791 1.00 97.00 77 ALA A C 1
ATOM 654 O O . ALA A 1 77 ? 10.034 -0.614 -15.350 1.00 97.00 77 ALA A O 1
ATOM 655 N N . HIS A 1 78 ? 7.828 -0.755 -14.939 1.00 97.25 78 HIS A N 1
ATOM 656 C CA . HIS A 1 78 ? 7.581 -1.877 -15.843 1.00 97.25 78 HIS A CA 1
ATOM 657 C C . HIS A 1 78 ? 7.737 -1.487 -17.316 1.00 97.25 78 HIS A C 1
ATOM 659 O O . HIS A 1 78 ? 8.413 -2.206 -18.053 1.00 97.25 78 HIS A O 1
ATOM 665 N N . ASP A 1 79 ? 7.172 -0.353 -17.738 1.00 96.62 79 ASP A N 1
ATOM 666 C CA . ASP A 1 79 ? 7.324 0.154 -19.108 1.00 96.62 79 ASP A CA 1
ATOM 667 C C . ASP A 1 79 ? 8.811 0.363 -19.448 1.00 96.62 79 ASP A C 1
ATOM 669 O O . ASP A 1 79 ? 9.294 -0.107 -20.481 1.00 96.62 79 ASP A O 1
ATOM 673 N N . ASP A 1 80 ? 9.565 0.982 -18.536 1.00 94.12 80 ASP A N 1
ATOM 674 C CA . ASP A 1 80 ? 11.013 1.164 -18.636 1.00 94.12 80 ASP A CA 1
ATOM 675 C C . ASP A 1 80 ? 11.765 -0.172 -18.717 1.00 94.12 80 ASP A C 1
ATOM 677 O O . ASP A 1 80 ? 12.672 -0.320 -19.537 1.00 94.12 80 ASP A O 1
ATOM 681 N N . TYR A 1 81 ? 11.411 -1.141 -17.871 1.00 95.50 81 TYR A N 1
ATOM 682 C CA . TYR A 1 81 ? 12.042 -2.460 -17.847 1.00 95.50 81 TYR A CA 1
ATOM 683 C C . TYR A 1 81 ? 11.840 -3.206 -19.169 1.00 95.50 81 TYR A C 1
ATOM 685 O O . TYR A 1 81 ? 12.805 -3.684 -19.763 1.00 95.50 81 TYR A O 1
ATOM 693 N N . PHE A 1 82 ? 10.610 -3.250 -19.684 1.00 94.69 82 PHE A N 1
ATOM 694 C CA . PHE A 1 82 ? 10.314 -3.938 -20.941 1.00 94.69 82 PHE A CA 1
ATOM 695 C C . PHE A 1 82 ? 10.760 -3.158 -22.180 1.00 94.69 82 PHE A C 1
ATOM 697 O O . PHE A 1 82 ? 10.977 -3.761 -23.231 1.00 94.69 82 PHE A O 1
ATOM 704 N N . SER A 1 83 ? 10.974 -1.842 -22.074 1.00 93.56 83 SER A N 1
ATOM 705 C CA . SER A 1 83 ? 11.571 -1.054 -23.158 1.00 93.56 83 SER A CA 1
ATOM 706 C C . SER A 1 83 ? 12.978 -1.532 -23.533 1.00 93.56 83 SER A C 1
ATOM 708 O O . SER A 1 83 ? 13.367 -1.389 -24.692 1.00 93.56 83 SER A O 1
ATOM 710 N N . LEU A 1 84 ? 13.697 -2.175 -22.600 1.00 92.50 84 LEU A N 1
ATOM 711 C CA . LEU A 1 84 ? 15.014 -2.762 -22.854 1.00 92.50 84 LEU A CA 1
ATOM 712 C C . LEU A 1 84 ? 14.977 -3.816 -23.969 1.00 92.50 84 LEU A C 1
ATOM 714 O O . LEU A 1 84 ? 15.927 -3.923 -24.733 1.00 92.50 84 LEU A O 1
ATOM 718 N N . LEU A 1 85 ? 13.853 -4.520 -24.146 1.00 91.69 85 LEU A N 1
ATOM 719 C CA . LEU A 1 85 ? 13.689 -5.512 -25.217 1.00 91.69 85 LEU A CA 1
ATOM 720 C C . LEU A 1 85 ? 13.729 -4.904 -26.628 1.00 91.69 85 LEU A C 1
ATOM 722 O O . LEU A 1 85 ? 13.859 -5.635 -27.604 1.00 91.69 85 LEU A O 1
ATOM 726 N N . LYS A 1 86 ? 13.602 -3.578 -26.753 1.00 90.12 86 LYS A N 1
ATOM 727 C CA . LYS A 1 86 ? 13.701 -2.866 -28.034 1.00 90.12 86 LYS A CA 1
ATOM 728 C C . LYS A 1 86 ? 15.149 -2.542 -28.420 1.00 90.12 86 LYS A C 1
ATOM 730 O O . LYS A 1 86 ? 15.375 -2.061 -29.527 1.00 90.12 86 LYS A O 1
ATOM 735 N N . ALA A 1 87 ? 16.117 -2.751 -27.525 1.00 84.75 87 ALA A N 1
ATOM 736 C CA . ALA A 1 87 ? 17.526 -2.484 -27.785 1.00 84.75 87 ALA A CA 1
ATOM 737 C C . ALA A 1 87 ? 18.216 -3.699 -28.429 1.00 84.75 87 ALA A C 1
ATOM 739 O O . ALA A 1 87 ? 18.025 -4.834 -28.001 1.00 84.75 87 ALA A O 1
ATOM 740 N N . ASN A 1 88 ? 19.077 -3.452 -29.424 1.00 73.31 88 ASN A N 1
ATOM 741 C CA . ASN A 1 88 ? 19.818 -4.506 -30.138 1.00 73.31 88 ASN A CA 1
ATOM 742 C C . ASN A 1 88 ? 20.793 -5.283 -29.234 1.00 73.31 88 ASN A C 1
ATOM 744 O O . ASN A 1 88 ? 21.092 -6.445 -29.498 1.00 73.31 88 ASN A O 1
ATOM 748 N N . GLN A 1 89 ? 21.291 -4.646 -28.174 1.00 75.00 89 GLN A N 1
ATOM 749 C CA . GLN A 1 89 ? 22.075 -5.265 -27.109 1.00 75.00 89 GLN A CA 1
ATOM 750 C C . GLN A 1 89 ? 21.613 -4.681 -25.779 1.00 75.00 89 GLN A C 1
ATOM 752 O O . GLN A 1 89 ? 21.525 -3.463 -25.630 1.00 75.00 89 GLN A O 1
ATOM 757 N N . THR A 1 90 ? 21.323 -5.553 -24.816 1.00 78.00 90 THR A N 1
ATOM 758 C CA . THR A 1 90 ? 20.963 -5.145 -23.458 1.00 78.00 90 THR A CA 1
ATOM 759 C C . THR A 1 90 ? 22.010 -5.672 -22.489 1.00 78.00 90 THR A C 1
ATOM 761 O O . THR A 1 90 ? 22.279 -6.869 -22.451 1.00 78.00 90 THR A O 1
ATOM 764 N N . ASP A 1 91 ? 22.593 -4.772 -21.702 1.00 87.12 91 ASP A N 1
ATOM 765 C CA . ASP A 1 91 ? 23.526 -5.115 -20.632 1.00 87.12 91 ASP A CA 1
ATOM 766 C C . ASP A 1 91 ? 22.780 -5.762 -19.449 1.00 87.12 91 ASP A C 1
ATOM 768 O O . ASP A 1 91 ? 21.767 -5.243 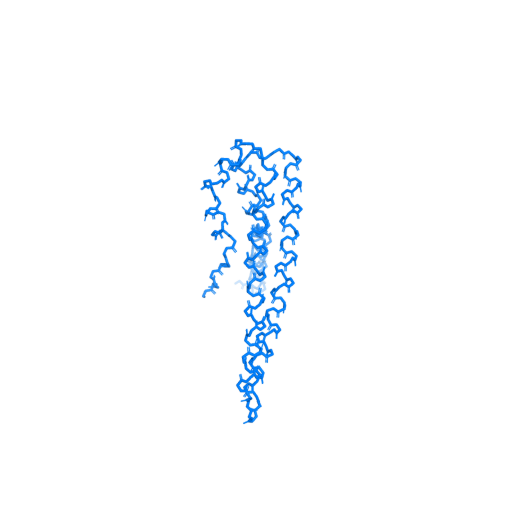-18.970 1.00 87.12 91 ASP A O 1
ATOM 772 N N . SER A 1 92 ? 23.306 -6.879 -18.940 1.00 89.19 92 SER A N 1
ATOM 773 C CA . SER A 1 92 ? 22.779 -7.573 -17.761 1.00 89.19 92 SER A CA 1
ATOM 774 C C . SER A 1 92 ? 22.720 -6.672 -16.524 1.00 89.19 92 SER A C 1
ATOM 776 O O . SER A 1 92 ? 21.813 -6.829 -15.703 1.00 89.19 92 SER A O 1
ATOM 778 N N . ILE A 1 93 ? 23.649 -5.720 -16.380 1.00 92.38 93 ILE A N 1
ATOM 779 C CA . ILE A 1 93 ? 23.652 -4.763 -15.263 1.00 92.38 93 ILE A CA 1
ATOM 780 C C . ILE A 1 93 ? 22.443 -3.828 -15.369 1.00 92.38 93 ILE A C 1
ATOM 782 O O . ILE A 1 93 ? 21.755 -3.564 -14.381 1.00 92.38 93 ILE A O 1
ATOM 786 N N . LEU A 1 94 ? 22.133 -3.358 -16.580 1.00 92.81 94 LEU A N 1
ATOM 787 C CA . LEU A 1 94 ? 20.993 -2.479 -16.827 1.00 92.81 94 LEU A CA 1
ATOM 788 C C . LEU A 1 94 ? 19.657 -3.189 -16.558 1.00 92.81 94 LEU A C 1
ATOM 790 O O . LEU A 1 94 ? 18.769 -2.598 -15.938 1.00 92.81 94 LEU A O 1
ATOM 794 N N . ILE A 1 95 ? 19.539 -4.462 -16.956 1.00 94.38 95 ILE A N 1
ATOM 795 C CA . ILE A 1 95 ? 18.371 -5.308 -16.653 1.00 94.38 95 ILE A CA 1
ATOM 796 C C . ILE A 1 95 ? 18.187 -5.426 -15.139 1.00 94.38 95 ILE A C 1
ATOM 798 O O . ILE A 1 95 ? 17.094 -5.167 -14.633 1.00 94.38 95 ILE A O 1
ATOM 802 N N . ALA A 1 96 ? 19.255 -5.774 -14.414 1.00 95.56 96 ALA A N 1
ATOM 803 C CA . ALA A 1 96 ? 19.216 -5.918 -12.962 1.00 95.56 96 ALA A CA 1
ATOM 804 C C . ALA A 1 96 ? 18.804 -4.608 -12.272 1.00 95.56 96 ALA A C 1
ATOM 806 O O . ALA A 1 96 ? 17.952 -4.618 -11.387 1.00 95.56 96 ALA A O 1
ATOM 807 N N . ASN A 1 97 ? 19.327 -3.466 -12.723 1.00 95.38 97 ASN A N 1
ATOM 808 C CA . ASN A 1 97 ? 18.980 -2.157 -12.168 1.00 95.38 97 ASN A CA 1
ATOM 809 C C . ASN A 1 97 ? 17.502 -1.797 -12.374 1.00 95.38 97 ASN A C 1
ATOM 811 O O . ASN A 1 97 ? 16.840 -1.336 -11.441 1.00 95.38 97 ASN A O 1
ATOM 815 N N . LYS A 1 98 ? 16.955 -2.021 -13.576 1.00 95.38 98 LYS A N 1
ATOM 816 C CA . LYS A 1 98 ? 15.534 -1.761 -13.853 1.00 95.38 98 LYS A CA 1
ATOM 817 C C . LYS A 1 98 ? 14.618 -2.726 -13.086 1.00 95.38 98 LYS A C 1
ATOM 819 O O . LYS A 1 98 ? 13.605 -2.284 -12.550 1.00 95.38 98 LYS A O 1
ATOM 824 N N . LEU A 1 99 ? 15.003 -3.997 -12.947 1.00 96.56 99 LEU A N 1
ATOM 825 C CA . LEU A 1 99 ? 14.281 -4.964 -12.112 1.00 96.56 99 LEU A CA 1
ATOM 826 C C . LEU A 1 99 ? 14.300 -4.563 -10.630 1.00 96.56 99 LEU A C 1
ATOM 828 O O . LEU A 1 99 ? 13.256 -4.559 -9.978 1.00 96.56 99 LEU A O 1
ATOM 832 N N . ASN A 1 100 ? 15.460 -4.162 -10.106 1.00 97.56 100 ASN A N 1
ATOM 833 C CA . ASN A 1 100 ? 15.591 -3.685 -8.729 1.00 97.56 100 ASN A CA 1
ATOM 834 C C . ASN A 1 100 ? 14.658 -2.505 -8.455 1.00 97.56 100 ASN A C 1
ATOM 836 O O . ASN A 1 100 ? 14.083 -2.425 -7.372 1.00 97.56 100 ASN A O 1
ATOM 840 N N . LYS A 1 101 ? 14.422 -1.636 -9.446 1.00 97.06 101 LYS A N 1
ATOM 841 C CA . LYS A 1 101 ? 13.475 -0.531 -9.289 1.00 97.06 101 LYS A CA 1
ATOM 842 C C . LYS A 1 101 ? 12.040 -1.003 -9.042 1.00 97.06 101 LYS A C 1
ATOM 844 O O . LYS A 1 101 ? 11.361 -0.443 -8.185 1.00 97.06 101 LYS A O 1
ATOM 849 N N . ILE A 1 102 ? 11.595 -2.039 -9.752 1.00 97.75 102 ILE A N 1
ATOM 850 C CA . ILE A 1 102 ? 10.275 -2.657 -9.551 1.00 97.75 102 ILE A CA 1
ATOM 851 C C . ILE A 1 102 ? 10.195 -3.269 -8.144 1.00 97.75 102 ILE A C 1
ATOM 853 O O . ILE A 1 102 ? 9.233 -3.037 -7.410 1.00 97.75 102 ILE A O 1
ATOM 857 N N . LEU A 1 103 ? 11.236 -3.996 -7.726 1.00 97.62 103 LEU A N 1
ATOM 858 C CA . LEU A 1 103 ? 11.296 -4.623 -6.401 1.00 97.62 103 LEU A CA 1
ATOM 859 C C . LEU A 1 103 ? 11.298 -3.593 -5.260 1.00 97.62 103 LEU A C 1
ATOM 861 O O . LEU A 1 103 ? 10.649 -3.802 -4.235 1.00 97.62 103 LEU A O 1
ATOM 865 N N . GLU A 1 104 ? 11.976 -2.456 -5.432 1.00 97.88 104 GLU A N 1
ATOM 866 C CA . GLU A 1 104 ? 11.935 -1.347 -4.475 1.00 97.88 104 GLU A CA 1
ATOM 867 C C . GLU A 1 104 ? 10.525 -0.788 -4.295 1.00 97.88 104 GLU A C 1
ATOM 869 O O . GLU A 1 104 ? 10.122 -0.507 -3.165 1.00 97.88 104 GLU A O 1
ATOM 874 N N . ILE A 1 105 ? 9.781 -0.617 -5.390 1.00 97.31 105 ILE A N 1
ATOM 875 C CA . ILE A 1 105 ? 8.399 -0.129 -5.344 1.00 97.31 105 ILE A CA 1
ATOM 876 C C . ILE A 1 105 ? 7.522 -1.158 -4.634 1.00 97.31 105 ILE A C 1
ATOM 878 O O . ILE A 1 105 ? 6.799 -0.795 -3.708 1.00 97.31 105 ILE A O 1
ATOM 882 N N . LYS A 1 106 ? 7.676 -2.448 -4.956 1.00 95.44 106 LYS A N 1
ATOM 883 C CA . LYS A 1 106 ? 6.951 -3.521 -4.266 1.00 95.44 106 LYS A CA 1
ATOM 884 C C . LYS A 1 106 ? 7.218 -3.523 -2.759 1.00 95.44 106 LYS A C 1
ATOM 886 O O . LYS A 1 106 ? 6.293 -3.627 -1.961 1.00 95.44 106 LYS A O 1
ATOM 891 N N . ARG A 1 107 ? 8.472 -3.322 -2.345 1.00 97.19 107 ARG A N 1
ATOM 892 C CA . ARG A 1 107 ? 8.834 -3.185 -0.925 1.00 97.19 107 ARG A CA 1
ATOM 893 C C . ARG A 1 107 ? 8.119 -2.005 -0.258 1.00 97.19 107 ARG A C 1
ATOM 895 O O . ARG A 1 107 ? 7.694 -2.129 0.890 1.00 97.19 107 ARG A O 1
ATOM 902 N N . LYS A 1 108 ? 7.995 -0.865 -0.948 1.00 96.56 108 LYS A N 1
ATOM 903 C CA . LYS A 1 108 ? 7.261 0.305 -0.436 1.00 96.56 108 LYS A CA 1
ATOM 904 C C . LYS A 1 108 ? 5.764 0.021 -0.296 1.00 96.56 108 LYS A C 1
ATOM 906 O O . LYS A 1 108 ? 5.197 0.402 0.721 1.00 96.56 108 LYS A O 1
ATOM 911 N N . GLU A 1 109 ? 5.149 -0.673 -1.256 1.00 93.25 109 GLU A N 1
ATOM 912 C CA . GLU A 1 109 ? 3.730 -1.063 -1.185 1.00 93.25 109 GLU A CA 1
ATOM 913 C C . GLU A 1 109 ? 3.434 -1.903 0.067 1.00 93.25 109 GLU A C 1
ATOM 915 O O . GLU A 1 109 ? 2.502 -1.594 0.816 1.00 93.25 109 GLU A O 1
ATOM 920 N N . GLU A 1 110 ? 4.254 -2.929 0.324 1.00 93.50 110 GLU A N 1
ATOM 921 C CA . GLU A 1 110 ? 4.102 -3.809 1.493 1.00 93.50 110 GLU A CA 1
ATOM 922 C C . GLU A 1 110 ? 4.304 -3.038 2.806 1.00 93.50 110 GLU A C 1
ATOM 924 O O . GLU A 1 110 ? 3.516 -3.166 3.746 1.00 93.50 110 GLU A O 1
ATOM 929 N N . LEU A 1 111 ? 5.326 -2.177 2.864 1.00 95.75 111 LEU A N 1
ATOM 930 C CA . LEU A 1 111 ? 5.607 -1.367 4.048 1.00 95.75 111 LEU A CA 1
ATOM 931 C C . LEU A 1 111 ? 4.494 -0.346 4.329 1.00 95.75 111 LEU A C 1
ATOM 933 O O . LEU A 1 111 ? 4.104 -0.174 5.484 1.00 95.75 111 LEU A O 1
ATOM 937 N N . SER A 1 112 ? 3.968 0.309 3.291 1.00 94.06 112 SER A N 1
ATOM 938 C CA . SER A 1 112 ? 2.831 1.232 3.397 1.00 94.06 112 SER A CA 1
ATOM 939 C C . SER A 1 112 ? 1.593 0.513 3.937 1.00 94.06 112 SER A C 1
ATOM 941 O O . SER A 1 112 ? 0.968 0.991 4.883 1.00 94.06 112 SER A O 1
ATOM 943 N N . THR A 1 113 ? 1.285 -0.682 3.422 1.00 91.81 113 THR A N 1
ATOM 944 C CA . THR A 1 113 ? 0.148 -1.498 3.885 1.00 91.81 113 THR A CA 1
ATOM 945 C C . THR A 1 113 ? 0.301 -1.902 5.350 1.00 91.81 113 THR A C 1
ATOM 947 O O . THR A 1 113 ? -0.627 -1.747 6.147 1.00 91.81 113 THR A O 1
ATOM 950 N N . PHE A 1 114 ? 1.489 -2.360 5.747 1.00 93.56 114 PHE A N 1
ATOM 951 C CA . PHE A 1 114 ? 1.771 -2.691 7.143 1.00 93.56 114 PHE A CA 1
ATOM 952 C C . PHE A 1 114 ? 1.620 -1.470 8.063 1.00 93.56 114 PHE A C 1
ATOM 954 O O . PHE A 1 114 ? 0.986 -1.544 9.119 1.00 93.56 114 PHE A O 1
ATOM 961 N N . ASN A 1 115 ? 2.170 -0.324 7.652 1.00 94.88 115 ASN A N 1
ATOM 962 C CA . ASN A 1 115 ? 2.084 0.918 8.414 1.00 94.88 115 ASN A CA 1
ATOM 963 C C . ASN A 1 115 ? 0.645 1.429 8.533 1.00 94.88 115 ASN A C 1
ATOM 965 O O . ASN A 1 115 ? 0.268 1.891 9.609 1.00 94.88 115 ASN A O 1
ATOM 969 N N . HIS A 1 116 ? -0.166 1.297 7.483 1.00 93.12 116 HIS A N 1
ATOM 970 C CA . HIS A 1 116 ? -1.581 1.656 7.502 1.00 93.12 116 HIS A CA 1
ATOM 971 C C . HIS A 1 116 ? -2.329 0.899 8.608 1.00 93.12 116 HIS A C 1
ATOM 973 O O . HIS A 1 116 ? -2.946 1.508 9.482 1.00 93.12 116 HIS A O 1
ATOM 979 N N . PHE A 1 117 ? -2.179 -0.425 8.669 1.00 93.00 117 PHE A N 1
ATOM 980 C CA . PHE A 1 117 ? -2.799 -1.222 9.728 1.00 93.00 117 PHE A CA 1
ATOM 981 C C . PHE A 1 117 ? -2.232 -0.938 11.118 1.00 93.00 117 PHE A C 1
ATOM 983 O O . PHE A 1 117 ? -2.981 -0.903 12.096 1.00 93.00 117 PHE A O 1
ATOM 990 N N . LYS A 1 118 ? -0.924 -0.676 11.226 1.00 94.56 118 LYS A N 1
ATOM 991 C CA . LYS A 1 118 ? -0.306 -0.242 12.485 1.00 94.56 118 LYS A CA 1
ATOM 992 C C . LYS A 1 118 ? -0.935 1.059 12.999 1.00 94.56 118 LYS A C 1
ATOM 994 O O . LYS A 1 118 ? -1.164 1.182 14.202 1.00 94.56 118 LYS A O 1
ATOM 999 N N . GLN A 1 119 ? -1.226 2.010 12.111 1.00 94.50 119 GLN A N 1
ATOM 1000 C CA . GLN A 1 119 ? -1.873 3.278 12.455 1.00 94.50 119 GLN A CA 1
ATOM 1001 C C . GLN A 1 119 ? -3.344 3.082 12.853 1.00 94.50 119 GLN A C 1
ATOM 1003 O O . GLN A 1 119 ? -3.763 3.631 13.871 1.00 94.50 119 GLN A O 1
ATOM 1008 N N . ILE A 1 120 ? -4.099 2.230 12.147 1.00 92.50 120 ILE A N 1
ATOM 1009 C CA . ILE A 1 120 ? -5.481 1.879 12.532 1.00 92.50 120 ILE A CA 1
ATOM 1010 C C . ILE A 1 120 ? -5.509 1.228 13.922 1.00 92.50 120 ILE A C 1
ATOM 1012 O O . ILE A 1 120 ? -6.313 1.584 14.784 1.00 92.50 120 ILE A O 1
ATOM 1016 N N . ARG A 1 121 ? -4.579 0.313 14.206 1.00 93.75 121 ARG A N 1
ATOM 1017 C CA . ARG A 1 121 ? -4.472 -0.294 15.537 1.00 93.75 121 ARG A CA 1
ATOM 1018 C C . ARG A 1 121 ? -4.145 0.736 16.623 1.00 93.75 121 ARG A C 1
ATOM 1020 O O . ARG A 1 121 ? -4.538 0.557 17.775 1.00 93.75 121 ARG A O 1
ATOM 1027 N N . ALA A 1 122 ? -3.415 1.803 16.294 1.00 94.56 122 ALA A N 1
ATOM 1028 C CA . ALA A 1 122 ? -3.007 2.823 17.257 1.00 94.56 122 ALA A CA 1
ATOM 1029 C C . ALA A 1 122 ? -4.182 3.680 17.756 1.00 94.56 122 ALA A C 1
ATOM 1031 O O . ALA A 1 122 ? -4.190 4.030 18.936 1.00 94.56 122 ALA A O 1
ATOM 1032 N N . ILE A 1 123 ? -5.180 3.950 16.905 1.00 92.88 123 ILE A N 1
ATOM 1033 C CA . ILE A 1 123 ? -6.383 4.718 17.279 1.00 92.88 123 ILE A CA 1
ATOM 1034 C C . ILE A 1 123 ? -7.385 3.904 18.117 1.00 92.88 123 ILE A C 1
ATOM 1036 O O . ILE A 1 123 ? -8.294 4.468 18.721 1.00 92.88 123 ILE A O 1
ATOM 1040 N N . CYS A 1 124 ? -7.212 2.581 18.192 1.00 92.06 124 CYS A N 1
ATOM 1041 C CA . CYS A 1 124 ? -8.060 1.676 18.963 1.00 92.06 124 CYS A CA 1
ATOM 1042 C C . CYS A 1 124 ? -7.736 1.700 20.473 1.00 92.06 124 CYS A C 1
ATOM 1044 O O . CYS A 1 124 ? -6.571 1.765 20.889 1.00 92.06 124 CYS A O 1
ATOM 1046 N N . ASN A 1 125 ? -8.764 1.560 21.314 1.00 91.81 125 ASN A N 1
ATOM 1047 C CA . ASN A 1 125 ? -8.615 1.342 22.757 1.00 91.81 125 ASN A CA 1
ATOM 1048 C C . ASN A 1 125 ? -8.199 -0.114 23.079 1.00 91.81 125 ASN A C 1
ATOM 1050 O O . 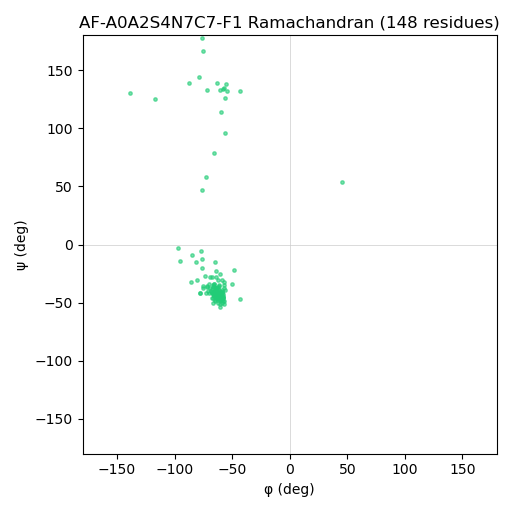ASN A 1 125 ? -8.063 -0.943 22.182 1.00 91.81 125 ASN A O 1
ATOM 1054 N N . ALA A 1 126 ? -7.975 -0.443 24.357 1.00 93.38 126 ALA A N 1
ATOM 1055 C CA . ALA A 1 126 ? -7.494 -1.771 24.761 1.00 93.38 126 ALA A CA 1
ATOM 1056 C C . ALA A 1 126 ? -8.420 -2.923 24.317 1.00 93.38 126 ALA A C 1
ATOM 1058 O O . ALA A 1 126 ? -7.936 -3.913 23.772 1.00 93.38 126 ALA A O 1
ATOM 1059 N N . SER A 1 127 ? -9.739 -2.769 24.484 1.00 90.81 127 SER A N 1
ATOM 1060 C CA . SER A 1 127 ? -10.723 -3.779 24.063 1.00 90.81 127 SER A CA 1
ATOM 1061 C C . SER A 1 127 ? -10.794 -3.921 22.538 1.00 90.81 127 SER A C 1
ATOM 1063 O O . SER A 1 127 ? -10.777 -5.027 22.002 1.00 90.81 127 SER A O 1
ATOM 1065 N N . GLN A 1 128 ? -10.764 -2.798 21.819 1.00 91.94 128 GLN A N 1
ATOM 1066 C CA . GLN A 1 128 ? -10.774 -2.771 20.360 1.00 91.94 128 GLN A CA 1
ATOM 1067 C C . GLN A 1 128 ? -9.499 -3.381 19.776 1.00 91.94 128 GLN A C 1
ATOM 1069 O O . GLN A 1 128 ? -9.572 -4.070 18.770 1.00 91.94 128 GLN A O 1
ATOM 1074 N N . LYS A 1 129 ? -8.336 -3.192 20.413 1.00 93.44 129 LYS A N 1
ATOM 1075 C CA . LYS A 1 129 ? -7.070 -3.810 19.984 1.00 93.44 129 LYS A CA 1
ATOM 1076 C C . LYS A 1 129 ? -7.127 -5.334 20.026 1.00 93.44 129 LYS A C 1
ATOM 1078 O O . LYS A 1 129 ? -6.662 -5.964 19.086 1.00 93.44 129 LYS A O 1
ATOM 1083 N N . GLN A 1 130 ? -7.737 -5.916 21.060 1.00 92.56 130 GLN A N 1
ATOM 1084 C CA . GLN A 1 130 ? -7.923 -7.369 21.130 1.00 92.56 130 GLN A CA 1
ATOM 1085 C C . GLN A 1 130 ? -8.770 -7.878 19.960 1.00 92.56 130 GLN A C 1
ATOM 1087 O O . GLN A 1 130 ? -8.407 -8.865 19.330 1.00 92.56 130 GLN A O 1
ATOM 1092 N N . LYS A 1 131 ? -9.855 -7.170 19.623 1.00 91.00 131 LYS A N 1
ATOM 1093 C CA . LYS A 1 131 ? -10.704 -7.527 18.481 1.00 91.00 131 LYS A CA 1
ATOM 1094 C C . LYS A 1 131 ? -10.032 -7.248 17.131 1.00 91.00 131 LYS A C 1
ATOM 1096 O O . LYS A 1 131 ? -10.174 -8.024 16.195 1.00 91.00 131 LYS A O 1
ATOM 1101 N N . PHE A 1 132 ? -9.244 -6.181 17.030 1.00 92.31 132 PHE A N 1
ATOM 1102 C CA . PHE A 1 132 ? -8.438 -5.878 15.848 1.00 92.31 132 PHE A CA 1
ATOM 1103 C C . P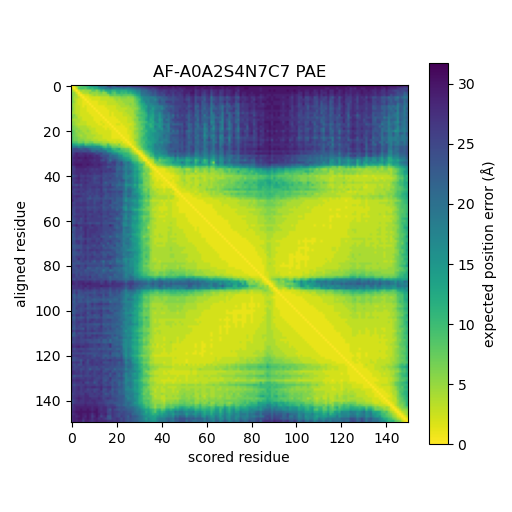HE A 1 132 ? -7.473 -7.028 15.535 1.00 92.31 132 PHE A C 1
ATOM 1105 O O . PHE A 1 132 ? -7.392 -7.476 14.392 1.00 92.31 132 PHE A O 1
ATOM 1112 N N . ASP A 1 133 ? -6.788 -7.542 16.558 1.00 90.31 133 ASP A N 1
ATOM 1113 C CA . ASP A 1 133 ? -5.800 -8.612 16.414 1.00 90.31 13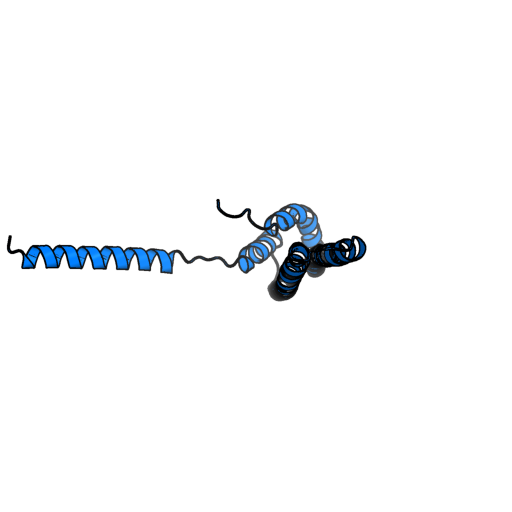3 ASP A CA 1
ATOM 1114 C C . ASP A 1 133 ? -6.436 -9.929 15.912 1.00 90.31 133 ASP A C 1
ATOM 1116 O O . ASP A 1 133 ? -5.748 -10.731 15.281 1.00 90.31 133 ASP A O 1
ATOM 1120 N N . THR A 1 134 ? -7.749 -10.134 16.098 1.00 90.88 134 THR A N 1
ATOM 1121 C CA . THR A 1 134 ? -8.467 -11.299 15.547 1.00 90.88 134 THR A CA 1
ATOM 1122 C C . THR A 1 134 ? -8.959 -11.094 14.114 1.00 90.88 134 THR A C 1
ATOM 1124 O O . THR A 1 134 ? -9.010 -12.056 13.353 1.00 90.88 134 THR A O 1
ATOM 1127 N N . ILE A 1 135 ? -9.312 -9.863 13.724 1.00 89.25 135 ILE A N 1
ATOM 1128 C CA . ILE A 1 135 ? -9.905 -9.562 12.403 1.00 89.25 135 ILE A CA 1
ATOM 1129 C C . ILE A 1 135 ? -8.882 -9.104 11.352 1.00 89.25 135 ILE A C 1
ATOM 1131 O O . ILE A 1 135 ? -9.175 -9.087 10.157 1.00 89.25 135 ILE A O 1
ATOM 1135 N N . ILE A 1 136 ? -7.662 -8.743 11.761 1.00 88.31 136 ILE A N 1
ATOM 1136 C CA . ILE A 1 136 ? -6.644 -8.169 10.869 1.00 88.31 136 ILE A CA 1
ATOM 1137 C C . ILE A 1 136 ? -6.313 -9.065 9.668 1.00 88.31 136 ILE A C 1
ATOM 1139 O O . ILE A 1 136 ? -6.129 -8.572 8.556 1.00 88.31 136 ILE A O 1
ATOM 1143 N N . LEU A 1 137 ? -6.281 -10.386 9.855 1.00 86.38 137 LEU A N 1
ATOM 1144 C CA . LEU A 1 137 ? -5.984 -11.328 8.774 1.00 86.38 137 LEU A CA 1
ATOM 1145 C C . LEU A 1 137 ? -7.105 -11.392 7.724 1.00 86.38 137 LEU A C 1
ATOM 1147 O O . LEU A 1 137 ? -6.855 -11.715 6.565 1.00 86.38 137 LEU A O 1
ATOM 1151 N N . GLU A 1 138 ? -8.347 -11.111 8.111 1.00 84.75 138 GLU A N 1
ATOM 1152 C CA . GLU A 1 138 ? -9.453 -10.982 7.163 1.00 84.75 138 GLU A CA 1
ATOM 1153 C C . GLU A 1 138 ? -9.410 -9.626 6.463 1.00 84.75 138 GLU A C 1
ATOM 1155 O O . GLU A 1 138 ? -9.555 -9.562 5.241 1.00 84.75 138 GLU A O 1
ATOM 1160 N N . ALA A 1 139 ? -9.111 -8.561 7.210 1.00 83.06 139 ALA A N 1
ATOM 1161 C CA . ALA A 1 139 ? -8.972 -7.219 6.662 1.00 83.06 139 ALA A CA 1
ATOM 1162 C C . ALA A 1 139 ? -7.880 -7.148 5.577 1.00 83.06 139 ALA A C 1
ATOM 1164 O O . ALA A 1 139 ? -8.103 -6.551 4.525 1.00 83.06 139 ALA A O 1
ATOM 1165 N N . THR A 1 140 ? -6.731 -7.813 5.757 1.00 82.94 140 THR A N 1
ATOM 1166 C CA . THR A 1 140 ? -5.669 -7.854 4.728 1.00 82.94 140 THR A CA 1
ATOM 1167 C C . THR A 1 140 ? -6.136 -8.508 3.425 1.00 82.94 140 THR A C 1
ATOM 1169 O O . THR A 1 140 ? -5.782 -8.039 2.343 1.00 82.94 140 THR A O 1
ATOM 1172 N N . LYS A 1 141 ? -6.991 -9.538 3.494 1.00 81.50 141 LYS A N 1
ATOM 1173 C CA . LYS A 1 141 ? -7.571 -10.188 2.304 1.00 81.50 141 LYS A CA 1
ATOM 1174 C C . LYS A 1 141 ? -8.526 -9.266 1.549 1.00 81.50 141 LYS A C 1
ATOM 1176 O O . LYS A 1 141 ? -8.663 -9.411 0.338 1.00 81.50 141 LYS A O 1
ATOM 1181 N N . MET A 1 142 ? -9.166 -8.315 2.231 1.00 75.00 142 MET A N 1
ATOM 1182 C CA . MET A 1 142 ? -10.056 -7.342 1.590 1.00 75.00 142 MET A CA 1
ATOM 1183 C C . MET A 1 142 ? -9.303 -6.272 0.789 1.00 75.00 142 MET A C 1
ATOM 1185 O O . MET A 1 142 ? -9.858 -5.756 -0.181 1.00 75.00 142 MET A O 1
ATOM 1189 N N . LEU A 1 143 ? -8.051 -5.958 1.153 1.00 70.62 143 LEU A N 1
ATOM 1190 C CA . LEU A 1 143 ? -7.186 -5.070 0.362 1.00 70.62 143 LEU A CA 1
ATOM 1191 C C . LEU A 1 143 ? -6.504 -5.770 -0.816 1.00 70.62 143 LEU A C 1
ATOM 1193 O O . LEU A 1 143 ? -5.991 -5.085 -1.704 1.00 70.62 143 LEU A O 1
ATOM 1197 N N . ALA A 1 144 ? -6.483 -7.105 -0.846 1.00 68.25 144 ALA A N 1
ATOM 1198 C CA . ALA A 1 144 ? -5.880 -7.829 -1.954 1.00 68.25 144 ALA A CA 1
ATOM 1199 C C . ALA A 1 144 ? -6.569 -7.429 -3.275 1.00 68.25 144 ALA A C 1
ATOM 1201 O O . ALA A 1 144 ? -7.805 -7.367 -3.335 1.00 68.25 144 ALA A O 1
ATOM 1202 N N . PRO A 1 145 ? -5.802 -7.136 -4.343 1.00 61.75 145 PRO A N 1
ATOM 1203 C CA . PRO A 1 145 ? -6.379 -6.751 -5.621 1.00 61.75 145 PRO A CA 1
ATOM 1204 C C . PRO A 1 145 ? -7.346 -7.841 -6.085 1.00 61.75 145 PRO A C 1
ATOM 1206 O O . PRO A 1 145 ? -6.989 -9.019 -6.150 1.00 61.75 145 PRO A O 1
ATOM 1209 N N . LYS A 1 146 ? -8.591 -7.451 -6.390 1.00 57.75 146 LYS A N 1
ATOM 1210 C CA . LYS A 1 146 ? -9.571 -8.394 -6.932 1.00 57.75 146 LYS A CA 1
ATOM 1211 C C . LYS A 1 146 ? -9.006 -9.005 -8.213 1.00 57.75 146 LYS A C 1
ATOM 1213 O O . LYS A 1 146 ? -8.502 -8.249 -9.049 1.00 57.75 146 LYS A O 1
ATOM 1218 N N . PRO A 1 147 ? -9.111 -10.334 -8.394 1.00 48.25 147 PRO A N 1
ATOM 1219 C CA . PRO A 1 147 ? -8.702 -10.948 -9.644 1.00 48.25 147 PRO A CA 1
ATOM 1220 C C . PRO A 1 147 ? -9.453 -10.262 -10.795 1.00 48.25 147 PRO A C 1
ATOM 1222 O O . PRO A 1 147 ? -10.643 -9.952 -10.637 1.00 48.25 147 PRO A O 1
ATOM 1225 N N . PRO A 1 148 ? -8.778 -9.975 -11.923 1.00 46.47 148 PRO A N 1
ATOM 1226 C CA . PRO A 1 148 ? -9.431 -9.361 -13.068 1.00 46.47 148 PRO A CA 1
ATOM 1227 C C . PRO A 1 148 ? -10.631 -10.224 -13.462 1.00 46.47 148 PRO A C 1
ATOM 1229 O O . PRO A 1 148 ? -10.526 -11.453 -13.525 1.00 46.47 148 PRO A O 1
ATOM 1232 N N . ARG A 1 149 ? -11.787 -9.583 -13.675 1.00 55.09 149 ARG A N 1
ATOM 1233 C CA . ARG A 1 149 ? -12.953 -10.265 -14.242 1.00 55.09 149 ARG A CA 1
ATOM 1234 C C . ARG A 1 149 ? -12.525 -10.783 -15.615 1.00 55.09 149 ARG A C 1
ATOM 1236 O O . ARG A 1 149 ? -12.147 -9.976 -16.460 1.00 55.09 149 ARG A O 1
ATOM 1243 N N . ARG A 1 150 ? -12.478 -12.110 -15.752 1.00 45.56 150 ARG A N 1
ATOM 1244 C CA . ARG A 1 150 ? -12.265 -12.788 -17.032 1.00 45.56 150 ARG A CA 1
ATOM 1245 C C . ARG A 1 150 ? -13.436 -12.521 -17.963 1.00 45.56 150 ARG A C 1
ATOM 1247 O O . ARG A 1 150 ? -14.570 -12.435 -17.437 1.00 45.56 150 ARG A O 1
#